Protein AF-A0A9E5QYJ9-F1 (afdb_monomer_lite)

Structure (mmCIF, N/CA/C/O backbone):
data_AF-A0A9E5QYJ9-F1
#
_entry.id   AF-A0A9E5QYJ9-F1
#
loop_
_atom_site.group_PDB
_atom_site.id
_atom_site.type_symbol
_atom_site.label_atom_id
_atom_site.label_alt_id
_atom_site.label_comp_id
_atom_site.label_asym_id
_atom_site.label_entity_id
_atom_site.label_seq_id
_atom_site.pdbx_PDB_ins_code
_atom_site.Cartn_x
_atom_site.Cartn_y
_atom_site.Cartn_z
_atom_site.occupancy
_atom_site.B_iso_or_equiv
_atom_site.auth_seq_id
_atom_site.auth_comp_id
_atom_site.auth_asym_id
_atom_site.auth_atom_id
_atom_site.pdbx_PDB_model_num
ATOM 1 N N . MET A 1 1 ? 1.172 3.586 -18.252 1.00 43.84 1 MET A N 1
ATOM 2 C CA . MET A 1 1 ? 0.419 4.357 -17.243 1.00 43.84 1 MET A CA 1
ATOM 3 C C . MET A 1 1 ? 0.686 3.693 -15.908 1.00 43.84 1 MET A C 1
ATOM 5 O O . MET A 1 1 ? 0.182 2.610 -15.664 1.00 43.84 1 MET A O 1
ATOM 9 N N . THR A 1 2 ? 1.598 4.250 -15.125 1.00 46.81 2 THR A N 1
ATOM 10 C CA . THR A 1 2 ? 2.020 3.711 -13.829 1.00 46.81 2 THR A CA 1
ATOM 11 C C . THR A 1 2 ? 0.967 4.077 -12.784 1.00 46.81 2 THR A C 1
ATOM 13 O O . THR A 1 2 ? 1.018 5.158 -12.205 1.00 46.81 2 THR A O 1
ATOM 16 N N . SER A 1 3 ? -0.048 3.232 -12.594 1.00 70.25 3 SER A N 1
ATOM 17 C CA . SER A 1 3 ? -0.993 3.379 -11.484 1.00 70.25 3 SER A CA 1
ATOM 18 C C . SER A 1 3 ? -0.293 2.916 -10.209 1.00 70.25 3 SER A C 1
ATOM 20 O O . SER A 1 3 ? -0.277 1.730 -9.899 1.00 70.25 3 SER A O 1
ATOM 22 N N . GLY A 1 4 ? 0.370 3.839 -9.524 1.00 82.56 4 GLY A N 1
ATOM 23 C CA . GLY A 1 4 ? 1.122 3.568 -8.307 1.00 82.56 4 GLY A CA 1
ATOM 24 C C . GLY A 1 4 ? 1.137 4.786 -7.394 1.00 82.56 4 GLY A C 1
ATOM 25 O O . GLY A 1 4 ? 0.894 5.915 -7.820 1.00 82.56 4 GLY A O 1
ATOM 26 N N . TYR A 1 5 ? 1.417 4.530 -6.128 1.00 95.38 5 TYR A N 1
ATOM 27 C CA . TYR A 1 5 ? 1.570 5.504 -5.060 1.00 95.38 5 TYR A CA 1
ATOM 28 C C . TYR A 1 5 ? 3.037 5.777 -4.698 1.00 95.38 5 TYR A C 1
ATOM 30 O O . TYR A 1 5 ? 3.310 6.359 -3.649 1.00 95.38 5 TYR A O 1
ATOM 38 N N .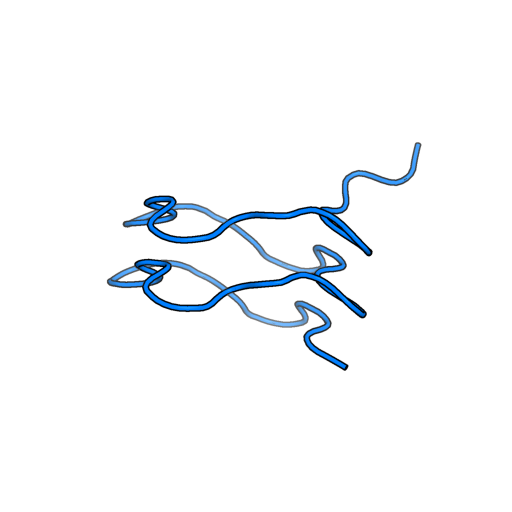 ALA A 1 6 ? 3.975 5.365 -5.552 1.00 95.94 6 ALA A N 1
ATOM 39 C CA . ALA A 1 6 ? 5.400 5.465 -5.281 1.00 95.94 6 ALA A CA 1
ATOM 40 C C . ALA A 1 6 ? 5.830 6.898 -4.916 1.00 95.94 6 ALA A C 1
ATOM 42 O O . ALA A 1 6 ? 5.448 7.866 -5.579 1.00 95.94 6 ALA A O 1
ATOM 43 N N . GLY A 1 7 ? 6.595 7.023 -3.832 1.00 97.12 7 GLY A N 1
ATOM 44 C CA . GLY A 1 7 ? 7.121 8.286 -3.309 1.00 97.12 7 GLY A CA 1
ATOM 45 C C . GLY A 1 7 ? 6.081 9.258 -2.740 1.00 97.12 7 GLY A C 1
ATOM 46 O O . GLY A 1 7 ? 6.435 10.387 -2.403 1.00 97.12 7 GLY A O 1
ATOM 47 N N . GLN A 1 8 ? 4.803 8.879 -2.650 1.00 97.38 8 GLN A N 1
ATOM 48 C CA . GLN A 1 8 ? 3.757 9.778 -2.157 1.00 97.38 8 GLN A CA 1
ATOM 49 C C . GLN A 1 8 ? 3.715 9.826 -0.626 1.00 97.38 8 GLN A C 1
ATOM 51 O O . GLN A 1 8 ? 3.921 8.821 0.054 1.00 97.38 8 GLN A O 1
ATOM 56 N N . ASP A 1 9 ? 3.356 10.989 -0.078 1.00 97.88 9 ASP A N 1
ATOM 57 C CA . ASP A 1 9 ? 2.927 11.108 1.315 1.00 97.88 9 ASP A CA 1
ATOM 58 C C . ASP A 1 9 ? 1.473 10.635 1.433 1.00 97.88 9 ASP A C 1
ATOM 60 O O . ASP A 1 9 ? 0.544 11.285 0.949 1.00 97.88 9 ASP A O 1
ATOM 64 N N . LEU A 1 10 ? 1.280 9.471 2.048 1.00 97.69 10 LEU A N 1
ATOM 65 C CA . LEU A 1 10 ? -0.024 8.848 2.258 1.00 97.69 10 LEU A CA 1
ATOM 66 C C . LEU A 1 10 ? -0.325 8.692 3.751 1.00 97.69 10 LEU A C 1
ATOM 68 O O . LEU A 1 10 ? -1.112 7.821 4.142 1.00 97.69 10 LEU A O 1
ATOM 72 N N . ARG A 1 11 ? 0.290 9.525 4.597 1.00 98.31 11 ARG A N 1
ATOM 73 C CA . ARG A 1 11 ? 0.102 9.453 6.044 1.00 98.31 11 ARG A CA 1
ATOM 74 C C . ARG A 1 11 ? -1.371 9.569 6.414 1.00 98.31 11 ARG A C 1
ATOM 76 O O . ARG A 1 11 ? -2.087 10.444 5.933 1.00 98.31 11 ARG A O 1
ATOM 83 N N . GLY A 1 12 ? -1.832 8.666 7.274 1.00 98.44 12 GLY A N 1
ATOM 84 C CA . GLY A 1 12 ? -3.226 8.631 7.730 1.00 98.44 12 GLY A CA 1
ATOM 85 C C . GLY A 1 12 ? -4.261 8.255 6.659 1.00 98.44 12 GLY A C 1
ATOM 86 O O . GLY A 1 12 ? -5.458 8.242 6.952 1.00 98.44 12 GLY A O 1
ATOM 87 N N . ARG A 1 13 ? -3.852 7.955 5.419 1.00 98.12 13 ARG A N 1
ATOM 88 C CA . ARG A 1 13 ? -4.791 7.659 4.333 1.00 98.12 13 ARG A CA 1
ATOM 89 C C . ARG A 1 13 ? -5.480 6.316 4.553 1.00 98.12 13 ARG A C 1
ATOM 91 O O . ARG A 1 13 ? -4.847 5.314 4.876 1.00 98.12 13 ARG A O 1
ATOM 98 N N . SER A 1 14 ? -6.789 6.274 4.323 1.00 98.25 14 SER A N 1
ATOM 99 C CA . SER A 1 14 ? -7.541 5.021 4.346 1.00 98.25 14 SER A CA 1
ATOM 100 C C . SER A 1 14 ? -7.553 4.359 2.971 1.00 98.25 14 SER A C 1
ATOM 102 O O . SER A 1 14 ? -8.063 4.928 2.005 1.00 98.25 14 SER A O 1
ATOM 104 N N . PHE A 1 15 ? -7.045 3.132 2.921 1.00 97.81 15 PHE A N 1
ATOM 105 C CA . PHE A 1 15 ? -7.165 2.183 1.816 1.00 97.81 15 PHE A CA 1
ATOM 106 C C . PHE A 1 15 ? -8.113 1.025 2.155 1.00 97.81 15 PHE A C 1
ATOM 108 O O . PHE A 1 15 ? -8.076 -0.027 1.521 1.00 97.81 15 PHE A O 1
ATOM 115 N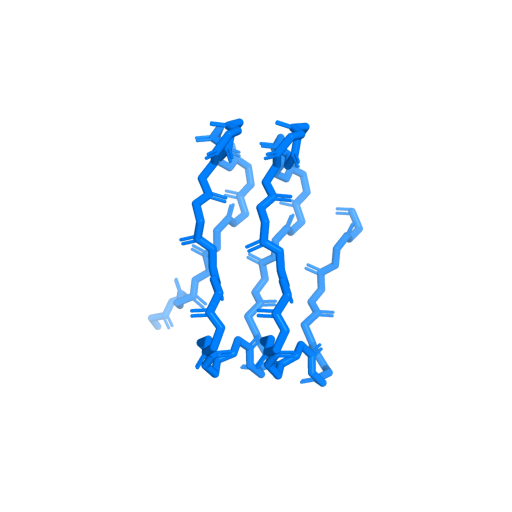 N . LYS A 1 16 ? -8.964 1.201 3.175 1.00 98.56 16 LYS A N 1
ATOM 116 C CA . LYS A 1 16 ? -9.821 0.134 3.688 1.00 98.56 16 LYS A CA 1
ATOM 117 C C . LYS A 1 16 ? -10.691 -0.474 2.581 1.00 98.56 16 LYS A C 1
ATOM 119 O O . LYS A 1 16 ? -11.432 0.256 1.925 1.00 98.56 16 LYS A O 1
ATOM 124 N N . GLY A 1 17 ? -10.636 -1.796 2.425 1.00 98.44 17 GLY A N 1
ATOM 125 C CA . GLY A 1 17 ? -11.460 -2.538 1.463 1.00 98.44 17 GLY A CA 1
ATOM 126 C C . GLY A 1 17 ? -11.085 -2.348 -0.011 1.00 98.44 17 GLY A C 1
ATOM 127 O O . GLY A 1 17 ? -11.855 -2.758 -0.875 1.00 98.44 17 GLY A O 1
ATOM 128 N N . GLN A 1 18 ? -9.962 -1.690 -0.320 1.00 97.94 18 GLN A N 1
ATOM 129 C CA . GLN A 1 18 ? -9.568 -1.416 -1.703 1.00 97.94 18 GLN A CA 1
ATOM 130 C C . GLN A 1 18 ? -8.816 -2.595 -2.328 1.00 97.94 18 GLN A C 1
ATOM 132 O O . GLN A 1 18 ? -8.054 -3.290 -1.658 1.00 97.94 18 GLN A O 1
ATOM 137 N N . ASP A 1 19 ? -9.000 -2.780 -3.635 1.00 97.00 19 ASP A N 1
ATOM 138 C CA . ASP A 1 19 ? -8.148 -3.638 -4.453 1.00 97.00 19 ASP A CA 1
ATOM 139 C C . ASP A 1 19 ? -6.874 -2.867 -4.813 1.00 97.00 19 ASP A C 1
ATOM 141 O O . ASP A 1 19 ? -6.906 -1.928 -5.610 1.00 97.00 19 ASP A O 1
ATOM 145 N N . LEU A 1 20 ? -5.768 -3.236 -4.174 1.00 96.31 20 LEU A N 1
ATOM 146 C CA . LEU A 1 20 ? -4.455 -2.619 -4.343 1.00 96.31 20 LEU A CA 1
ATOM 147 C C . LEU A 1 20 ? -3.475 -3.584 -5.018 1.00 96.31 20 LEU A C 1
ATOM 149 O O . LEU A 1 20 ? -2.258 -3.407 -4.917 1.00 96.31 20 LEU A O 1
ATOM 153 N N . ARG A 1 21 ? -3.988 -4.627 -5.683 1.00 96.31 21 ARG A N 1
ATOM 154 C CA . ARG A 1 21 ? -3.154 -5.652 -6.307 1.00 96.31 21 ARG A CA 1
ATOM 155 C C . ARG A 1 21 ? -2.210 -5.032 -7.324 1.00 96.31 21 ARG A C 1
ATOM 157 O O . ARG A 1 21 ? -2.609 -4.207 -8.143 1.00 96.31 21 ARG A O 1
ATOM 164 N N . SER A 1 22 ? -0.953 -5.462 -7.274 1.00 96.19 22 SER A N 1
ATOM 165 C CA . SER A 1 22 ? 0.105 -5.014 -8.191 1.00 96.19 22 SER A CA 1
ATOM 166 C C . SER A 1 22 ? 0.384 -3.502 -8.200 1.00 96.19 22 SER A C 1
ATOM 168 O O . SER A 1 22 ? 1.087 -3.031 -9.094 1.00 96.19 22 SER A O 1
ATOM 170 N N . LEU A 1 23 ? -0.123 -2.733 -7.226 1.00 96.06 23 LEU A N 1
ATOM 171 C CA . LEU A 1 23 ? 0.203 -1.313 -7.098 1.00 96.06 23 LEU A CA 1
ATOM 172 C C . LEU A 1 23 ? 1.592 -1.117 -6.492 1.00 96.06 23 LEU A C 1
ATOM 174 O O . LEU A 1 23 ? 2.014 -1.847 -5.596 1.00 96.06 23 LEU A O 1
ATOM 178 N N . ASP A 1 24 ? 2.283 -0.084 -6.960 1.00 96.75 24 ASP A N 1
ATOM 179 C CA . ASP A 1 24 ? 3.596 0.290 -6.451 1.00 96.75 24 ASP A CA 1
ATOM 180 C C . ASP A 1 24 ? 3.476 1.370 -5.371 1.00 96.75 24 ASP A C 1
ATOM 182 O O . ASP A 1 24 ? 3.102 2.499 -5.675 1.00 96.75 24 ASP A O 1
ATOM 186 N N . PHE A 1 25 ? 3.777 1.031 -4.120 1.00 96.81 25 PHE A N 1
ATOM 187 C CA . PHE A 1 25 ? 3.902 1.943 -2.979 1.00 96.81 25 PHE A CA 1
ATOM 188 C C . PHE A 1 25 ? 5.368 2.196 -2.609 1.00 96.81 25 PHE A C 1
ATOM 190 O O . PHE A 1 25 ? 5.638 2.652 -1.496 1.00 96.81 25 PHE A O 1
ATOM 197 N N . SER A 1 26 ? 6.317 1.890 -3.499 1.00 96.75 26 SER A N 1
ATOM 198 C CA . SER A 1 26 ? 7.731 2.050 -3.177 1.00 96.75 26 SER A CA 1
ATOM 199 C C . SER A 1 26 ? 8.062 3.474 -2.741 1.00 96.75 26 SER A C 1
ATOM 201 O O . SER A 1 26 ? 7.570 4.445 -3.314 1.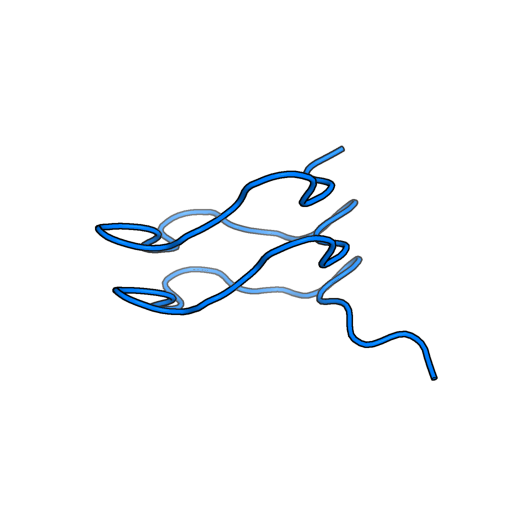00 96.75 26 SER A O 1
ATOM 203 N N . TYR A 1 27 ? 8.864 3.619 -1.690 1.00 97.44 27 TYR A N 1
ATOM 204 C CA . TYR A 1 27 ? 9.223 4.917 -1.100 1.00 97.44 27 TYR A CA 1
ATOM 205 C C . TYR A 1 27 ? 8.049 5.775 -0.577 1.00 97.44 27 TYR A C 1
ATOM 207 O O . TYR A 1 27 ? 8.261 6.940 -0.232 1.00 97.44 27 TYR A O 1
ATOM 215 N N . ALA A 1 28 ? 6.816 5.260 -0.517 1.00 97.56 28 ALA A N 1
ATOM 216 C CA . ALA A 1 28 ? 5.677 6.014 -0.002 1.00 97.56 28 ALA A CA 1
ATOM 217 C C . ALA A 1 28 ? 5.718 6.136 1.530 1.00 97.56 28 ALA A C 1
ATOM 219 O O . ALA A 1 28 ? 6.036 5.183 2.245 1.00 97.56 28 ALA A O 1
ATOM 220 N N . ASP A 1 29 ? 5.314 7.290 2.062 1.00 98.19 29 ASP A N 1
ATOM 221 C CA . ASP A 1 29 ? 5.126 7.457 3.502 1.00 98.19 29 ASP A CA 1
ATOM 222 C C . ASP A 1 29 ? 3.734 6.965 3.907 1.00 98.19 29 ASP A C 1
ATOM 224 O O . ASP A 1 29 ? 2.732 7.669 3.783 1.00 98.19 29 ASP A O 1
ATOM 228 N N . LEU A 1 30 ? 3.678 5.725 4.388 1.00 98.00 30 LEU A N 1
ATOM 229 C CA . LEU A 1 30 ? 2.445 5.039 4.779 1.00 98.00 30 LEU A CA 1
ATOM 230 C C . LEU A 1 30 ? 2.145 5.144 6.283 1.00 98.00 30 LEU A C 1
ATOM 232 O O . LEU A 1 30 ? 1.307 4.399 6.797 1.00 98.00 30 LEU A O 1
ATOM 236 N N . ARG A 1 31 ? 2.828 6.020 7.036 1.00 98.38 31 ARG A N 1
ATOM 237 C CA . ARG A 1 31 ? 2.647 6.083 8.498 1.00 98.38 31 ARG A CA 1
ATOM 238 C C . ARG A 1 31 ? 1.195 6.413 8.853 1.00 98.38 31 ARG A C 1
ATOM 240 O O . ARG A 1 31 ? 0.651 7.443 8.467 1.00 98.38 31 ARG A O 1
ATOM 247 N N . GLY A 1 32 ? 0.558 5.522 9.609 1.00 98.38 32 GLY A N 1
ATOM 248 C CA . GLY A 1 32 ? -0.849 5.652 9.995 1.00 98.38 32 GLY A CA 1
ATOM 249 C C . GLY A 1 32 ? -1.855 5.369 8.874 1.00 98.38 32 GLY A C 1
ATOM 250 O O . GLY A 1 32 ? -3.049 5.567 9.086 1.00 98.38 32 GLY A O 1
ATOM 251 N N . ALA A 1 33 ? -1.416 4.916 7.697 1.00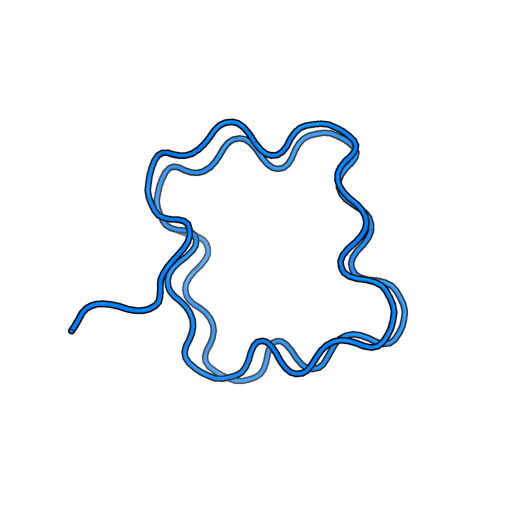 98.38 33 ALA A N 1
ATOM 252 C CA . ALA A 1 33 ? -2.329 4.482 6.649 1.00 98.38 33 ALA A CA 1
ATOM 253 C C . ALA A 1 33 ? -3.098 3.218 7.075 1.00 98.38 33 ALA A C 1
ATOM 255 O O . ALA A 1 33 ? -2.574 2.343 7.767 1.00 98.38 33 ALA A O 1
ATOM 256 N N . ASN A 1 34 ? -4.359 3.119 6.659 1.00 98.56 34 ASN A N 1
ATOM 257 C CA . ASN A 1 34 ? -5.242 2.016 7.018 1.00 98.56 34 ASN A CA 1
ATOM 258 C C . ASN A 1 34 ? -5.461 1.080 5.825 1.00 98.56 34 ASN A C 1
ATOM 260 O O . ASN A 1 34 ? -6.204 1.418 4.909 1.00 98.56 34 ASN A O 1
ATOM 264 N N . PHE A 1 35 ? -4.878 -0.116 5.887 1.00 98.06 35 PHE A N 1
ATOM 265 C CA . PHE A 1 35 ? -5.019 -1.174 4.877 1.00 98.06 35 PHE A CA 1
ATOM 266 C C . PHE A 1 35 ? -5.991 -2.287 5.291 1.00 98.06 35 PHE A C 1
ATOM 268 O O . PHE A 1 35 ? -5.967 -3.382 4.734 1.00 98.06 35 PHE A O 1
ATOM 275 N N . ARG A 1 36 ? -6.836 -2.053 6.301 1.00 98.56 36 ARG A N 1
ATOM 276 C CA . ARG A 1 36 ? -7.781 -3.067 6.775 1.00 98.56 36 ARG A CA 1
ATOM 277 C C . ARG A 1 36 ? -8.680 -3.537 5.627 1.00 98.56 36 ARG A C 1
ATOM 279 O O . ARG A 1 36 ? -9.233 -2.719 4.903 1.00 98.56 36 ARG A O 1
ATOM 286 N N . ASP A 1 37 ? -8.853 -4.845 5.484 1.00 98.56 37 ASP A N 1
ATOM 287 C CA . ASP A 1 37 ? -9.679 -5.462 4.436 1.00 98.56 37 ASP A CA 1
ATOM 288 C C . ASP A 1 37 ? -9.217 -5.151 2.989 1.00 98.56 37 ASP A C 1
ATOM 290 O O . ASP A 1 37 ? -9.942 -5.455 2.047 1.00 98.56 37 ASP A O 1
ATOM 294 N N . ALA A 1 38 ? -8.038 -4.545 2.786 1.00 98.06 38 ALA A N 1
ATOM 295 C CA . ALA A 1 38 ? -7.495 -4.269 1.456 1.00 98.06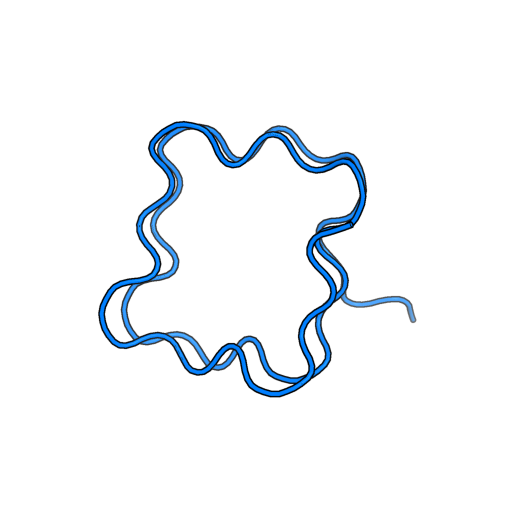 38 ALA A CA 1
ATOM 296 C C . ALA A 1 38 ? -6.829 -5.513 0.846 1.00 98.06 38 ALA A C 1
ATOM 298 O O . ALA A 1 38 ? -6.175 -6.289 1.547 1.00 98.06 38 ALA A O 1
ATOM 299 N N . ASP A 1 39 ? -6.940 -5.675 -0.472 1.00 98.12 39 ASP A N 1
ATOM 300 C CA . ASP A 1 39 ? -6.227 -6.716 -1.211 1.00 98.12 39 ASP A CA 1
ATOM 301 C C . ASP A 1 39 ? -4.899 -6.172 -1.744 1.00 98.12 39 ASP A C 1
ATOM 303 O O . ASP A 1 39 ? -4.839 -5.558 -2.806 1.00 98.12 39 ASP A O 1
ATOM 307 N N . CYS A 1 40 ? -3.822 -6.401 -0.994 1.00 96.75 40 CYS A N 1
ATOM 308 C CA . CYS A 1 40 ? -2.473 -5.951 -1.344 1.00 96.75 40 CYS A CA 1
ATOM 309 C C . CYS A 1 40 ? -1.638 -7.030 -2.061 1.00 96.75 40 CYS A C 1
ATOM 311 O O . CYS A 1 40 ? -0.407 -6.952 -2.067 1.00 96.75 40 CYS A O 1
ATOM 313 N N . ARG A 1 41 ? -2.253 -8.082 -2.624 1.00 97.69 41 ARG A N 1
ATOM 314 C CA . ARG A 1 41 ? -1.488 -9.169 -3.260 1.00 97.69 41 ARG A CA 1
ATOM 315 C C . ARG A 1 41 ? -0.654 -8.639 -4.428 1.00 97.69 41 ARG A C 1
ATOM 317 O O . ARG A 1 41 ? -1.177 -8.064 -5.379 1.00 97.69 41 ARG A O 1
ATOM 324 N N . GLY A 1 42 ? 0.657 -8.854 -4.357 1.00 96.31 42 GLY A N 1
ATOM 325 C CA . GLY A 1 42 ? 1.607 -8.397 -5.374 1.00 96.31 42 GLY A CA 1
ATOM 326 C C . GLY A 1 42 ? 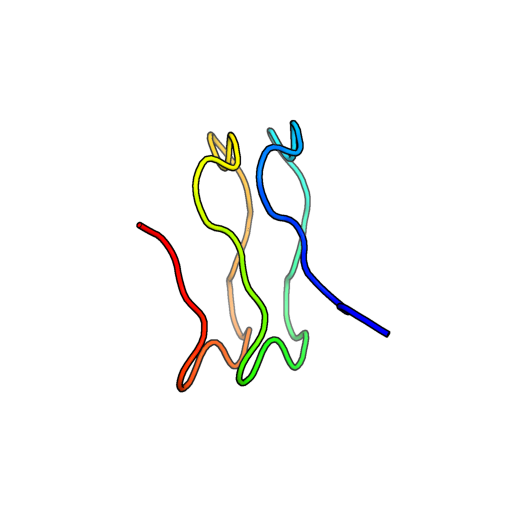1.871 -6.890 -5.376 1.00 96.31 42 GLY A C 1
ATOM 327 O O . GLY A 1 42 ? 2.547 -6.421 -6.286 1.00 96.31 42 GLY A O 1
ATOM 328 N N . ALA A 1 43 ? 1.353 -6.132 -4.406 1.00 96.12 43 ALA A N 1
ATOM 329 C CA . ALA A 1 43 ? 1.733 -4.737 -4.232 1.00 96.12 43 ALA A CA 1
ATOM 330 C C . ALA A 1 43 ? 3.201 -4.624 -3.787 1.00 96.12 43 ALA A C 1
ATOM 332 O O . ALA A 1 43 ? 3.692 -5.458 -3.020 1.00 96.12 43 ALA A O 1
ATOM 333 N N . ASN A 1 44 ? 3.893 -3.592 -4.266 1.00 96.12 44 ASN A N 1
ATOM 334 C CA . ASN A 1 44 ? 5.264 -3.297 -3.865 1.00 96.12 44 ASN A CA 1
ATOM 335 C C . ASN A 1 44 ? 5.274 -2.278 -2.718 1.00 96.12 44 ASN A C 1
ATOM 337 O O . ASN A 1 44 ? 4.657 -1.231 -2.851 1.00 96.12 44 ASN A O 1
ATOM 341 N N . PHE A 1 45 ? 5.981 -2.562 -1.622 1.00 95.25 45 PHE A N 1
ATOM 342 C CA . PHE A 1 45 ? 6.094 -1.683 -0.443 1.00 95.25 45 PHE A CA 1
ATOM 343 C C . PHE A 1 45 ? 7.552 -1.345 -0.081 1.00 95.25 45 PHE A C 1
ATOM 345 O O . PHE A 1 45 ? 7.823 -0.962 1.055 1.00 95.25 45 PHE A O 1
ATOM 352 N N . SER A 1 46 ? 8.488 -1.561 -1.011 1.00 93.88 46 SER A N 1
ATOM 353 C CA . SER A 1 46 ? 9.932 -1.372 -0.802 1.00 93.88 46 SER A CA 1
ATOM 354 C C . SER A 1 46 ? 10.348 0.081 -0.604 1.00 93.88 46 SER A C 1
ATOM 356 O O . SER A 1 46 ? 9.890 0.919 -1.412 1.00 93.88 46 SER A O 1
#

Foldseek 3Di:
DQQACDLAAQALPEPALEACDLHEPHNYNCHNYHCHNYNHHNYHND

Radius of gyration: 9.66 Å; chains: 1; bounding box: 21×20×27 Å

Sequence (46 aa):
MTSGYAGQDLRGRSFKGQDLRSLDFSYADLRGANFRDADCRGANFS

Secondary structure (DSSP, 8-state):
---B-TT-B-TT-B-TT-B-TT-B-TT-B-TT-B-TT-B-TT-B--

pLDDT: mean 94.16, std 11.38, range [43.84, 98.56]